Protein AF-A0A929XLU6-F1 (afdb_monomer)

Secondary structure (DSSP, 8-state):
----------HHHHHHHHHHHHHHHHHHHHHHHHHHHHHHHHHHHHHHHHHTS-GGG--GGGG--------TT---HHHHHHHHHHHHTT-GGGGGSHHHHHHTT--HHHHHHHHHHHHHHHT-

pLDDT: mean 85.06, std 14.96, range [36.38, 96.38]

Mean predicted aligned error: 9.93 Å

Solvent-accessible surface area (backbone atoms only — not comparable to full-atom values): 7298 Å² total; per-residue (Å²): 136,82,73,84,81,73,77,81,75,56,69,68,55,60,55,47,51,55,50,50,49,53,51,52,28,52,50,46,48,53,49,49,51,56,50,27,56,52,50,39,52,50,51,39,49,54,51,13,60,76,70,74,51,52,58,89,72,53,56,73,79,74,62,77,67,75,68,84,75,80,68,62,79,64,74,51,53,68,59,35,31,53,51,40,54,60,47,24,77,79,36,66,71,48,65,79,36,68,69,35,46,43,33,58,61,45,51,75,69,53,49,54,51,51,54,59,48,51,54,54,62,75,73,107
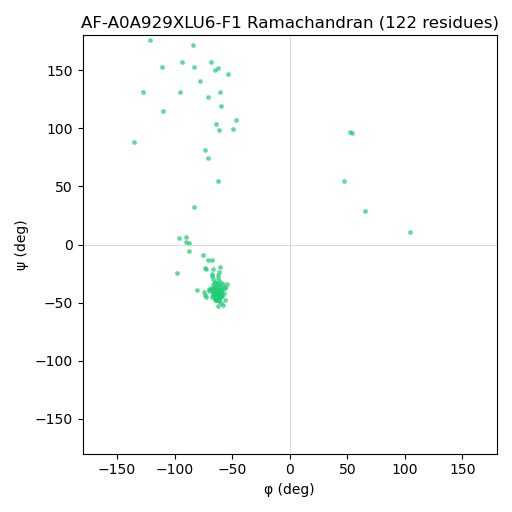
Structure (mmCIF, N/CA/C/O backbone):
data_AF-A0A929XLU6-F1
#
_entry.id   AF-A0A929XLU6-F1
#
loop_
_atom_site.group_PDB
_atom_site.id
_atom_site.type_symbol
_atom_site.label_atom_id
_atom_site.label_alt_id
_atom_site.label_comp_id
_atom_site.label_asym_id
_atom_site.label_entity_id
_atom_site.label_seq_id
_atom_site.pdbx_PDB_ins_code
_atom_site.Cartn_x
_atom_site.Cartn_y
_atom_site.Cartn_z
_atom_site.occupancy
_atom_site.B_iso_or_equiv
_atom_site.auth_seq_id
_atom_site.auth_comp_id
_atom_site.auth_asym_id
_atom_site.auth_atom_id
_atom_site.pdbx_PDB_model_num
ATOM 1 N N . MET A 1 1 ? 41.688 -24.313 -38.908 1.00 40.91 1 MET A N 1
ATOM 2 C CA . MET A 1 1 ? 40.723 -23.195 -38.933 1.00 40.91 1 MET A CA 1
ATOM 3 C C . MET A 1 1 ? 39.456 -23.721 -38.272 1.00 40.91 1 MET A C 1
ATOM 5 O O . MET A 1 1 ? 38.536 -24.136 -38.955 1.00 40.91 1 MET A O 1
ATOM 9 N N . ASP A 1 2 ? 39.529 -24.139 -37.014 1.00 43.59 2 ASP A N 1
ATOM 10 C CA . ASP A 1 2 ? 39.539 -23.318 -35.792 1.00 43.59 2 ASP A CA 1
ATOM 11 C C . ASP A 1 2 ? 38.351 -22.357 -35.697 1.00 43.59 2 ASP A C 1
ATOM 13 O O . ASP A 1 2 ? 38.332 -21.283 -36.291 1.00 43.59 2 ASP A O 1
ATOM 17 N N . THR A 1 3 ? 37.367 -22.892 -34.969 1.00 44.41 3 THR A N 1
ATOM 18 C CA . THR A 1 3 ? 36.320 -22.268 -34.163 1.00 44.41 3 THR A CA 1
ATOM 19 C C . THR A 1 3 ? 35.454 -21.203 -34.828 1.00 44.41 3 THR A C 1
ATOM 21 O O . THR A 1 3 ? 35.705 -20.002 -34.800 1.00 44.41 3 THR A O 1
ATOM 24 N N . CYS A 1 4 ? 34.298 -21.677 -35.296 1.00 36.38 4 CYS A N 1
ATOM 25 C CA . CYS A 1 4 ? 33.060 -20.916 -35.275 1.00 36.38 4 CYS A CA 1
ATOM 26 C C . CYS A 1 4 ? 32.912 -20.294 -33.879 1.00 36.38 4 CYS A C 1
ATOM 28 O O . CYS A 1 4 ? 32.644 -21.004 -32.909 1.00 36.38 4 CYS A O 1
ATOM 30 N N . VAL A 1 5 ? 33.101 -18.982 -33.761 1.00 48.31 5 VAL A N 1
ATOM 31 C CA . VAL A 1 5 ? 32.679 -18.242 -32.573 1.00 48.31 5 VAL A CA 1
ATOM 32 C C . VAL A 1 5 ? 31.160 -18.157 -32.668 1.00 48.31 5 VAL A C 1
ATOM 34 O O . VAL A 1 5 ? 30.600 -17.193 -33.186 1.00 48.31 5 VAL A O 1
ATOM 37 N N . VAL A 1 6 ? 30.482 -19.232 -32.265 1.00 46.97 6 VAL A N 1
ATOM 38 C CA . VAL A 1 6 ? 29.066 -19.149 -31.928 1.00 46.97 6 VAL A CA 1
ATOM 39 C C . VAL A 1 6 ? 29.036 -18.234 -30.718 1.00 46.97 6 VAL A C 1
ATOM 41 O O . VAL A 1 6 ? 29.494 -18.589 -29.638 1.00 46.97 6 VAL A O 1
ATOM 44 N N . ASN A 1 7 ? 28.623 -16.993 -30.947 1.00 49.31 7 ASN A N 1
ATOM 45 C CA . ASN A 1 7 ? 28.333 -16.066 -29.878 1.00 49.31 7 ASN A CA 1
ATOM 46 C C . ASN A 1 7 ? 27.185 -16.683 -29.069 1.00 49.31 7 ASN A C 1
ATOM 48 O O . ASN A 1 7 ? 26.030 -16.607 -29.491 1.00 49.31 7 ASN A O 1
ATOM 52 N N . ASP A 1 8 ? 27.532 -17.327 -27.953 1.00 47.78 8 ASP A N 1
ATOM 53 C CA . ASP A 1 8 ? 26.662 -17.781 -26.862 1.00 47.78 8 ASP A CA 1
ATOM 54 C C . ASP A 1 8 ? 25.968 -16.575 -26.198 1.00 47.78 8 ASP A C 1
ATOM 56 O O . ASP A 1 8 ? 26.019 -16.362 -24.985 1.00 47.78 8 ASP A O 1
ATOM 60 N N . ALA A 1 9 ? 25.275 -15.752 -26.983 1.00 53.31 9 ALA A N 1
ATOM 61 C CA . ALA A 1 9 ? 24.243 -14.877 -26.462 1.00 53.31 9 ALA A CA 1
ATOM 62 C C . ALA A 1 9 ? 23.068 -15.777 -26.077 1.00 53.31 9 ALA A C 1
ATOM 64 O O . ALA A 1 9 ? 22.101 -15.878 -26.818 1.00 53.31 9 ALA A O 1
ATOM 65 N N . ASN A 1 10 ? 23.222 -16.494 -24.962 1.00 54.97 10 ASN A N 1
ATOM 66 C CA . ASN A 1 10 ? 22.299 -17.466 -24.398 1.00 54.97 10 ASN A CA 1
ATOM 67 C C . ASN A 1 10 ? 20.872 -16.880 -24.313 1.00 54.97 10 ASN A C 1
ATOM 69 O O . ASN A 1 10 ? 20.571 -16.167 -23.355 1.00 54.97 10 ASN A O 1
ATOM 73 N N . PRO A 1 11 ? 19.962 -17.178 -25.260 1.00 49.34 11 PRO A N 1
ATOM 74 C CA . PRO A 1 11 ? 18.591 -16.678 -25.180 1.00 49.34 11 PRO A CA 1
ATOM 75 C C . PRO A 1 11 ? 17.841 -17.292 -23.984 1.00 49.34 11 PRO A C 1
ATOM 77 O O . PRO A 1 11 ? 16.903 -16.694 -23.468 1.00 49.34 11 PRO A O 1
ATOM 80 N N . SER A 1 12 ? 18.304 -18.439 -23.466 1.00 57.66 12 SER A N 1
ATOM 81 C CA . SER A 1 12 ? 17.716 -19.101 -22.299 1.00 57.66 12 SER A CA 1
ATOM 82 C C . SER A 1 12 ? 17.996 -18.383 -20.975 1.00 57.66 12 SER A C 1
ATOM 84 O O . SER A 1 12 ? 17.265 -18.632 -20.019 1.00 57.66 12 SER A O 1
ATOM 86 N N . SER A 1 13 ? 19.023 -17.529 -20.859 1.00 58.75 13 SER A N 1
ATOM 87 C CA . SER A 1 13 ? 19.317 -16.844 -19.589 1.00 58.75 13 SER A CA 1
ATOM 88 C C . SER A 1 13 ? 18.428 -15.625 -19.363 1.00 58.75 13 SER A C 1
ATOM 90 O O . SER A 1 13 ? 17.972 -15.422 -18.242 1.00 58.75 13 SER A O 1
ATOM 92 N N . ALA A 1 14 ? 18.131 -14.844 -20.404 1.00 60.94 14 ALA A N 1
ATOM 93 C CA . ALA A 1 14 ? 17.238 -13.691 -20.295 1.00 60.94 14 ALA A CA 1
ATOM 94 C C . ALA A 1 14 ? 15.805 -14.127 -19.947 1.00 60.94 14 ALA A C 1
ATOM 96 O O . ALA A 1 14 ? 15.217 -13.604 -19.001 1.00 60.94 14 ALA A O 1
ATOM 97 N N . ASP A 1 15 ? 15.284 -15.149 -20.63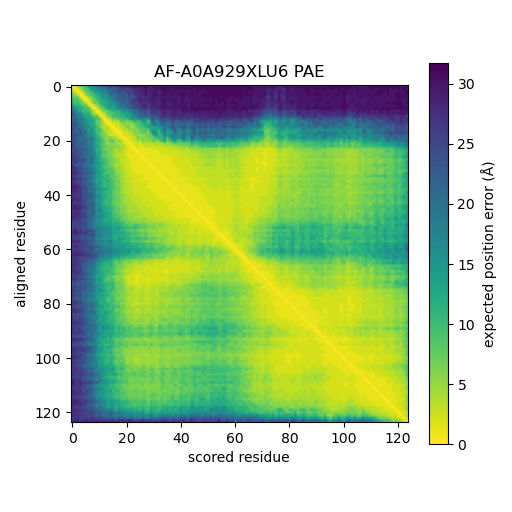1 1.00 62.66 15 ASP A N 1
ATOM 98 C CA . ASP A 1 15 ? 13.957 -15.700 -20.341 1.00 62.66 15 ASP A CA 1
ATOM 99 C C . ASP A 1 15 ? 13.896 -16.370 -18.961 1.00 62.66 15 ASP A C 1
ATOM 101 O O . ASP A 1 15 ? 12.899 -16.223 -18.253 1.00 62.66 15 ASP A O 1
ATOM 105 N N . ALA A 1 16 ? 14.969 -17.043 -18.527 1.00 64.75 16 ALA A N 1
ATOM 106 C CA . ALA A 1 16 ? 15.052 -17.613 -17.183 1.00 64.75 16 ALA A CA 1
ATOM 107 C C . ALA A 1 16 ? 15.090 -16.535 -16.090 1.00 64.75 16 ALA A C 1
ATOM 109 O O . ALA A 1 16 ? 14.415 -16.690 -15.075 1.00 64.75 16 ALA A O 1
ATOM 110 N N . VAL A 1 17 ? 15.816 -15.430 -16.295 1.00 61.28 17 VAL A N 1
ATOM 111 C CA . VAL A 1 17 ? 15.835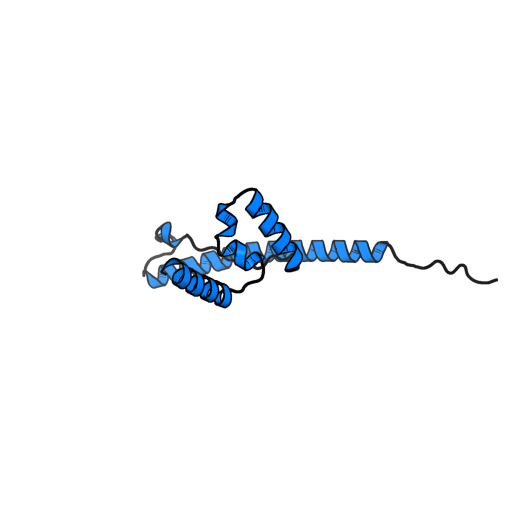 -14.289 -15.364 1.00 61.28 17 VAL A CA 1
ATOM 112 C C . VAL A 1 17 ? 14.457 -13.634 -15.298 1.00 61.28 17 VAL A C 1
ATOM 114 O O . VAL A 1 17 ? 13.940 -13.419 -14.206 1.00 61.28 17 VAL A O 1
ATOM 117 N N . ILE A 1 18 ? 13.807 -13.397 -16.440 1.00 64.38 18 ILE A N 1
ATOM 118 C CA . ILE A 1 18 ? 12.451 -12.828 -16.486 1.00 64.38 18 ILE A CA 1
ATOM 119 C C . ILE A 1 18 ? 11.439 -13.772 -15.814 1.00 64.38 18 ILE A C 1
ATOM 121 O O . ILE A 1 18 ? 10.574 -13.317 -15.062 1.00 64.38 18 ILE A O 1
ATOM 125 N N . ALA A 1 19 ? 11.537 -15.085 -16.038 1.00 66.88 19 ALA A N 1
ATOM 126 C CA . ALA A 1 19 ? 10.678 -16.082 -15.399 1.00 66.88 19 ALA A CA 1
ATOM 127 C C . ALA A 1 19 ? 10.925 -16.189 -13.884 1.00 66.88 19 ALA A C 1
ATOM 129 O O . ALA A 1 19 ? 9.976 -16.300 -13.102 1.00 66.88 19 ALA A O 1
ATOM 130 N N . GLN A 1 20 ? 12.184 -16.101 -13.451 1.00 69.56 20 GLN A N 1
ATOM 131 C CA . GLN A 1 20 ? 12.550 -16.077 -12.038 1.00 69.56 20 GLN A CA 1
ATOM 132 C C . GLN A 1 20 ? 12.027 -14.809 -11.355 1.00 69.56 20 GLN A C 1
ATOM 134 O O . GLN A 1 20 ? 11.429 -14.904 -10.284 1.00 69.56 20 GLN A O 1
ATOM 139 N N . SER A 1 21 ? 12.159 -13.642 -11.992 1.00 78.81 21 SER A N 1
ATOM 140 C CA . SER A 1 21 ? 11.572 -12.391 -11.504 1.00 78.81 21 SER A CA 1
ATOM 141 C C . SER A 1 21 ? 10.053 -12.496 -11.378 1.00 78.81 21 SER A C 1
ATOM 143 O O . SER A 1 21 ? 9.515 -12.140 -10.335 1.00 78.81 21 SER A O 1
ATOM 145 N N . LYS A 1 22 ? 9.352 -13.064 -12.370 1.00 85.00 22 LYS A N 1
ATOM 146 C CA . LYS A 1 22 ? 7.898 -13.304 -12.286 1.00 85.00 22 LYS A CA 1
ATOM 147 C C . LYS A 1 22 ? 7.518 -14.222 -11.122 1.00 85.00 22 LYS A C 1
ATOM 149 O O . LYS A 1 22 ? 6.533 -13.965 -10.439 1.00 85.00 22 LYS A O 1
ATOM 154 N N . THR A 1 23 ? 8.314 -15.260 -10.872 1.00 91.00 23 THR A N 1
ATOM 155 C CA . THR A 1 23 ? 8.088 -16.192 -9.756 1.00 91.00 23 THR A CA 1
ATOM 156 C C . THR A 1 23 ? 8.275 -15.498 -8.404 1.00 91.00 23 THR A C 1
ATOM 158 O O . THR A 1 23 ? 7.469 -15.686 -7.497 1.00 91.00 23 THR A O 1
ATOM 161 N N . LEU A 1 24 ? 9.304 -14.654 -8.273 1.00 91.69 24 LEU A N 1
ATOM 162 C CA . LEU A 1 24 ? 9.549 -13.861 -7.065 1.00 91.69 24 LEU A CA 1
ATOM 163 C C . LEU A 1 24 ? 8.455 -12.815 -6.822 1.00 91.69 24 LEU A C 1
ATOM 165 O O . LEU A 1 24 ? 8.032 -12.647 -5.682 1.00 91.69 24 LEU A O 1
ATOM 169 N N . ILE A 1 25 ? 7.975 -12.153 -7.878 1.00 92.88 25 ILE A N 1
ATOM 170 C CA . ILE A 1 25 ? 6.852 -11.208 -7.803 1.00 92.88 25 ILE A CA 1
ATOM 171 C C . ILE A 1 25 ? 5.603 -11.924 -7.285 1.00 92.88 25 ILE A C 1
ATOM 173 O O . ILE A 1 25 ? 5.020 -11.473 -6.305 1.00 92.88 25 ILE A O 1
ATOM 177 N N . ALA A 1 26 ? 5.247 -13.075 -7.865 1.00 93.31 26 ALA A N 1
ATOM 178 C CA . ALA A 1 26 ? 4.085 -13.851 -7.433 1.00 93.31 26 ALA A CA 1
ATOM 179 C C . ALA A 1 26 ? 4.199 -14.316 -5.970 1.00 93.31 26 ALA A C 1
ATOM 181 O O . ALA A 1 26 ? 3.235 -14.242 -5.207 1.00 93.31 26 ALA A O 1
ATOM 182 N N . LEU A 1 27 ? 5.391 -14.750 -5.545 1.00 94.94 27 LEU A N 1
ATOM 183 C CA . LEU A 1 27 ? 5.639 -15.105 -4.148 1.00 94.94 27 LEU A CA 1
ATOM 184 C C . LEU A 1 27 ? 5.471 -13.893 -3.221 1.00 94.94 27 LEU A C 1
ATOM 186 O O . LEU A 1 27 ? 4.857 -14.006 -2.163 1.00 94.94 27 LEU A O 1
ATOM 190 N N . ALA A 1 28 ? 5.998 -12.733 -3.606 1.00 95.00 28 ALA A N 1
ATOM 191 C CA . ALA A 1 28 ? 5.863 -11.507 -2.831 1.00 95.00 28 ALA A CA 1
ATOM 192 C C . ALA A 1 28 ? 4.405 -11.019 -2.763 1.00 95.00 28 ALA A C 1
ATOM 194 O O . ALA A 1 28 ? 3.971 -10.573 -1.705 1.00 95.00 28 ALA A O 1
ATOM 195 N N . GLU A 1 29 ? 3.622 -11.158 -3.835 1.00 94.81 29 GLU A N 1
ATOM 196 C CA . GLU A 1 29 ? 2.176 -10.896 -3.827 1.00 94.81 29 GLU A CA 1
ATOM 197 C C . GLU A 1 29 ? 1.441 -11.824 -2.853 1.00 94.81 29 GLU A C 1
ATOM 199 O O . GLU A 1 29 ? 0.646 -11.355 -2.038 1.00 94.81 29 GLU A O 1
ATOM 204 N N . GLN A 1 30 ? 1.756 -13.122 -2.872 1.00 96.06 30 GLN A N 1
ATOM 205 C CA . GLN A 1 30 ? 1.185 -14.092 -1.937 1.00 96.06 30 GLN A CA 1
ATOM 206 C C . GLN A 1 30 ? 1.545 -13.762 -0.481 1.00 96.06 30 GLN A C 1
ATOM 208 O O . GLN A 1 30 ? 0.685 -13.821 0.401 1.00 96.06 30 GLN A O 1
ATOM 213 N N . LEU A 1 31 ? 2.803 -13.395 -0.220 1.00 96.25 31 LEU A N 1
ATOM 214 C CA . LEU A 1 31 ? 3.250 -12.975 1.108 1.00 96.25 31 LEU A CA 1
ATOM 215 C C . LEU A 1 31 ? 2.554 -11.687 1.552 1.00 96.25 31 LEU A C 1
ATOM 217 O O . LEU A 1 31 ? 2.123 -11.606 2.697 1.00 96.25 31 LEU A O 1
ATOM 221 N N . ASN A 1 32 ? 2.402 -10.703 0.665 1.00 96.19 32 ASN A N 1
ATOM 222 C CA . ASN A 1 32 ? 1.682 -9.468 0.968 1.00 96.19 32 ASN A CA 1
ATOM 223 C C . ASN A 1 32 ? 0.211 -9.736 1.297 1.00 96.19 32 ASN A C 1
ATOM 225 O O . ASN A 1 32 ? -0.301 -9.140 2.239 1.00 96.19 32 ASN A O 1
ATOM 229 N N . ALA A 1 33 ? -0.455 -10.649 0.585 1.00 94.06 33 ALA A N 1
ATOM 230 C CA . ALA A 1 33 ? -1.831 -11.034 0.892 1.00 94.06 33 ALA A CA 1
ATOM 231 C C . ALA A 1 33 ? -1.939 -11.664 2.292 1.00 94.06 33 ALA A C 1
ATOM 233 O O . ALA A 1 33 ? -2.686 -11.169 3.135 1.00 94.06 33 ALA A O 1
ATOM 234 N N . GLY A 1 34 ? -1.120 -12.682 2.584 1.00 96.00 34 GLY A N 1
ATOM 235 C CA . GLY A 1 34 ? -1.132 -13.340 3.896 1.00 96.00 34 GLY A CA 1
ATOM 236 C C . GLY A 1 34 ? -0.735 -12.407 5.047 1.00 96.00 34 GLY A C 1
ATOM 237 O O . GLY A 1 34 ? -1.360 -12.411 6.108 1.00 96.00 34 GLY A O 1
ATOM 238 N N . ASN A 1 35 ? 0.268 -11.553 4.832 1.00 96.38 35 ASN A N 1
ATOM 239 C CA . ASN A 1 35 ? 0.660 -10.533 5.804 1.00 96.38 35 ASN A CA 1
ATOM 240 C C . ASN A 1 35 ? -0.430 -9.471 5.975 1.00 96.38 35 ASN A C 1
ATOM 242 O O . ASN A 1 35 ? -0.608 -8.958 7.076 1.00 96.38 35 ASN A O 1
ATOM 246 N N . GLY A 1 36 ? -1.160 -9.141 4.909 1.00 95.88 36 GLY A N 1
ATOM 247 C CA . GLY A 1 36 ? -2.281 -8.213 4.946 1.00 95.88 36 GLY A CA 1
ATOM 248 C C . GLY A 1 36 ? -3.396 -8.697 5.863 1.00 95.88 36 GLY A C 1
ATOM 249 O O . GLY A 1 36 ? -3.817 -7.947 6.741 1.00 95.88 36 GLY A O 1
ATOM 250 N N . ASP A 1 37 ? -3.794 -9.963 5.739 1.00 94.25 37 ASP A N 1
ATOM 251 C CA . ASP A 1 37 ? -4.809 -10.584 6.601 1.00 94.25 37 ASP A CA 1
ATOM 252 C C . ASP A 1 37 ? -4.370 -10.623 8.074 1.00 94.25 37 ASP A C 1
ATOM 254 O O . ASP A 1 37 ? -5.151 -10.339 8.993 1.00 94.25 37 ASP A O 1
ATOM 258 N N . ALA A 1 38 ? -3.091 -10.929 8.312 1.00 95.88 38 ALA A N 1
ATOM 259 C CA . ALA A 1 38 ? -2.518 -10.933 9.653 1.00 95.88 38 ALA A CA 1
ATOM 260 C C . ALA A 1 38 ? -2.501 -9.522 10.265 1.00 95.88 38 ALA A C 1
ATOM 262 O O . ALA A 1 38 ? -2.957 -9.332 11.394 1.00 95.88 38 ALA A O 1
ATOM 263 N N . LEU A 1 39 ? -2.032 -8.517 9.519 1.00 95.81 39 LEU A N 1
ATOM 264 C CA . LEU A 1 39 ? -2.019 -7.119 9.959 1.00 95.81 39 LEU A CA 1
ATOM 265 C C . LEU A 1 39 ? -3.429 -6.581 10.199 1.00 95.81 39 LEU A C 1
ATOM 267 O O . LEU A 1 39 ? -3.651 -5.876 11.180 1.00 95.81 39 LEU A O 1
ATOM 271 N N . TYR A 1 40 ? -4.386 -6.942 9.346 1.00 93.12 40 TYR A N 1
ATOM 272 C CA . TYR A 1 40 ? -5.789 -6.585 9.517 1.00 93.12 40 TYR A CA 1
ATOM 273 C C . TYR A 1 40 ? -6.365 -7.154 10.820 1.00 93.12 40 TYR A C 1
ATOM 275 O O . TYR A 1 40 ? -7.029 -6.449 11.583 1.00 93.12 40 TYR A O 1
ATOM 283 N N . THR A 1 41 ? -6.053 -8.415 11.124 1.00 92.56 41 THR A N 1
ATOM 284 C CA . THR A 1 41 ? -6.450 -9.061 12.381 1.00 92.56 41 THR A CA 1
ATOM 285 C C . THR A 1 41 ? -5.826 -8.366 13.593 1.00 92.56 41 THR A C 1
ATOM 287 O O . THR A 1 41 ? -6.524 -8.054 14.558 1.00 92.56 41 THR A O 1
ATOM 290 N N . ILE A 1 42 ? -4.526 -8.060 13.533 1.00 94.00 42 ILE A N 1
ATOM 291 C CA . ILE A 1 42 ? -3.811 -7.336 14.595 1.00 94.00 42 ILE A CA 1
ATOM 292 C C . ILE A 1 42 ? -4.420 -5.944 14.810 1.00 94.00 42 ILE A C 1
ATOM 294 O O . ILE A 1 42 ? -4.624 -5.535 15.951 1.00 94.00 42 ILE A O 1
ATOM 298 N N . ALA A 1 43 ? -4.758 -5.229 13.735 1.00 93.19 43 ALA A N 1
ATOM 299 C CA . ALA A 1 43 ? -5.385 -3.914 13.818 1.00 93.19 43 ALA A CA 1
ATOM 300 C C . ALA A 1 43 ? -6.768 -3.969 14.485 1.00 93.19 43 ALA A C 1
ATOM 302 O O . ALA A 1 43 ? -7.093 -3.100 15.294 1.00 93.19 43 ALA A O 1
ATOM 303 N N . GLN A 1 44 ? -7.572 -4.997 14.197 1.00 92.94 44 GLN A N 1
ATOM 304 C CA . GLN A 1 44 ? -8.838 -5.220 14.898 1.00 92.94 44 GLN A CA 1
ATOM 305 C C . GLN A 1 44 ? -8.610 -5.521 16.383 1.00 92.94 44 GLN A C 1
ATOM 307 O O . GLN A 1 44 ? -9.254 -4.915 17.233 1.00 92.94 44 GLN A O 1
ATOM 312 N N . MET A 1 45 ? -7.659 -6.393 16.724 1.00 93.19 45 MET A N 1
ATOM 313 C CA . MET A 1 45 ? -7.330 -6.674 18.127 1.00 93.19 45 MET A CA 1
ATOM 314 C C . MET A 1 45 ? -6.894 -5.410 18.878 1.00 93.19 45 MET A C 1
ATOM 316 O O . MET A 1 45 ? -7.366 -5.167 19.986 1.00 93.19 45 MET A O 1
ATOM 320 N N . ALA A 1 46 ? -6.049 -4.578 18.266 1.00 93.25 46 ALA A N 1
ATOM 321 C CA . ALA A 1 46 ? -5.611 -3.314 18.851 1.00 93.25 46 ALA A CA 1
ATOM 322 C C . ALA A 1 46 ? -6.788 -2.356 19.104 1.00 93.25 46 ALA A C 1
ATOM 324 O O . ALA A 1 46 ? -6.900 -1.796 20.191 1.00 93.25 46 ALA A O 1
ATOM 325 N N . GLN A 1 47 ? -7.702 -2.216 18.141 1.00 92.25 47 GLN A N 1
ATOM 326 C CA . GLN A 1 47 ? -8.901 -1.389 18.311 1.00 92.25 47 GLN A CA 1
ATOM 327 C C . GLN A 1 47 ? -9.857 -1.938 19.374 1.00 92.25 47 GLN A C 1
ATOM 329 O O . GLN A 1 47 ? -10.447 -1.172 20.130 1.00 92.25 47 GLN A O 1
ATOM 334 N N . ALA A 1 48 ? -10.005 -3.259 19.454 1.00 92.94 48 ALA A N 1
ATOM 335 C CA . ALA A 1 48 ? -10.846 -3.900 20.456 1.00 92.94 48 ALA A CA 1
ATOM 336 C C . ALA A 1 48 ? -10.322 -3.638 21.878 1.00 92.94 48 ALA A C 1
ATOM 338 O O . ALA A 1 48 ? -11.109 -3.324 22.768 1.00 92.94 48 ALA A O 1
ATOM 339 N N . ILE A 1 49 ? -8.996 -3.685 22.067 1.00 94.25 49 ILE A N 1
ATOM 340 C CA . ILE A 1 49 ? -8.337 -3.331 23.333 1.00 94.25 49 ILE A CA 1
ATOM 341 C C . ILE A 1 49 ? -8.601 -1.866 23.693 1.00 94.25 49 ILE A C 1
ATOM 343 O O . ILE A 1 49 ? -9.012 -1.595 24.819 1.00 94.25 49 ILE A O 1
ATOM 347 N N . GLU A 1 50 ? -8.411 -0.942 22.747 1.00 92.62 50 GLU A N 1
ATOM 348 C CA . GLU A 1 50 ? -8.640 0.495 22.964 1.00 92.62 50 GLU A CA 1
ATOM 349 C C . GLU A 1 50 ? -10.088 0.792 23.388 1.00 92.62 50 GLU A C 1
ATOM 351 O O . GLU A 1 50 ? -10.341 1.619 24.260 1.00 92.62 50 GLU A O 1
ATOM 356 N N . LEU A 1 51 ? -11.050 0.075 22.804 1.00 91.88 51 LEU A N 1
ATOM 357 C CA . LEU A 1 51 ? -12.476 0.229 23.093 1.00 91.88 51 LEU A CA 1
ATOM 358 C C . LEU A 1 51 ? -12.966 -0.626 24.275 1.00 91.88 51 LEU A C 1
ATOM 360 O O . LEU A 1 51 ? -14.126 -0.510 24.667 1.00 91.88 51 LEU A O 1
ATOM 364 N N . GLY A 1 52 ? -12.116 -1.487 24.842 1.00 93.00 52 GLY A N 1
ATOM 365 C CA . GLY A 1 52 ? -12.481 -2.393 25.934 1.00 93.00 52 GLY A CA 1
ATOM 366 C C . GLY A 1 52 ? -13.522 -3.453 25.553 1.00 93.00 52 GLY A C 1
ATOM 367 O O . GLY A 1 52 ? -14.295 -3.890 26.406 1.00 93.00 52 GLY A O 1
ATOM 368 N N . ILE A 1 53 ? -13.568 -3.856 24.283 1.00 94.19 53 ILE A N 1
ATOM 369 C CA . ILE A 1 53 ? -14.522 -4.838 23.746 1.00 94.19 53 ILE A CA 1
ATOM 370 C C . ILE A 1 53 ? -13.799 -6.036 23.125 1.00 94.19 53 ILE A C 1
ATOM 372 O O . ILE A 1 53 ? -12.574 -6.078 23.039 1.00 94.19 53 ILE A O 1
ATOM 376 N N . THR A 1 54 ? -14.556 -7.040 22.682 1.00 91.62 54 THR A N 1
ATOM 377 C CA . THR A 1 54 ? -14.006 -8.142 21.886 1.00 91.62 54 THR A CA 1
ATOM 378 C C . THR A 1 54 ? -13.917 -7.752 20.404 1.00 91.62 54 THR A C 1
ATOM 380 O O . THR A 1 54 ? -14.727 -6.946 19.939 1.00 91.62 54 THR A O 1
ATOM 383 N N . PRO A 1 55 ? -12.986 -8.338 19.623 1.00 86.69 55 PRO A N 1
ATOM 384 C CA . PRO A 1 55 ? -12.892 -8.081 18.182 1.00 86.69 55 PRO A CA 1
ATOM 385 C C . PRO A 1 55 ? -14.204 -8.330 17.419 1.00 86.69 55 PRO A C 1
ATOM 387 O O . PRO A 1 55 ? -14.535 -7.591 16.494 1.00 86.69 55 PRO A O 1
ATOM 390 N N . ASP A 1 56 ? -14.999 -9.313 17.848 1.00 88.56 56 ASP A N 1
ATOM 391 C CA . ASP A 1 56 ? -16.295 -9.628 17.231 1.00 88.56 56 ASP A CA 1
ATOM 392 C C . ASP A 1 56 ? -17.341 -8.522 17.429 1.00 88.56 56 ASP A C 1
ATOM 394 O O . ASP A 1 56 ? -18.234 -8.353 16.598 1.00 88.56 56 ASP A O 1
ATOM 398 N N . ALA A 1 57 ? -17.216 -7.744 18.507 1.00 91.38 57 ALA A N 1
ATOM 399 C CA . ALA A 1 57 ? -18.107 -6.637 18.835 1.00 91.38 57 ALA A CA 1
ATOM 400 C C . ALA A 1 57 ? -17.686 -5.305 18.187 1.00 91.38 57 ALA A C 1
ATOM 402 O O . ALA A 1 57 ? -18.348 -4.289 18.408 1.00 91.38 57 ALA A O 1
ATOM 403 N N . LEU A 1 58 ? -16.600 -5.283 17.399 1.00 89.38 58 LEU A N 1
ATOM 404 C CA . LEU A 1 58 ? -16.142 -4.064 16.735 1.00 89.38 58 LEU A CA 1
ATOM 405 C C . LEU A 1 58 ? -17.209 -3.519 15.774 1.00 89.38 58 LEU A C 1
ATOM 407 O O . LEU A 1 58 ? -17.695 -4.271 14.916 1.00 89.38 58 LEU A O 1
ATOM 411 N N . PRO A 1 59 ? -17.514 -2.208 15.848 1.00 87.62 59 PRO A N 1
ATOM 412 C CA . PRO A 1 59 ? -18.319 -1.532 14.842 1.00 87.62 59 PRO A CA 1
ATOM 413 C C . PRO A 1 59 ? -17.747 -1.751 13.440 1.00 87.62 59 PRO A C 1
ATOM 415 O O . PRO A 1 59 ? -16.531 -1.810 13.254 1.00 87.62 59 PRO A O 1
ATOM 418 N N . ASN A 1 60 ? -18.614 -1.831 12.431 1.00 82.75 60 ASN A N 1
ATOM 419 C CA . ASN A 1 60 ? -18.167 -2.029 11.049 1.00 82.75 60 ASN A CA 1
ATOM 420 C C . ASN A 1 60 ? -17.283 -0.876 10.547 1.00 82.75 60 ASN A C 1
ATOM 422 O O . ASN A 1 60 ? -16.352 -1.119 9.787 1.00 82.75 60 ASN A O 1
ATOM 426 N N . ASP A 1 61 ? -17.503 0.347 11.030 1.00 79.44 61 ASP A N 1
ATOM 427 C CA . ASP A 1 61 ? -16.679 1.508 10.669 1.00 79.44 61 ASP A CA 1
ATOM 428 C C . ASP A 1 61 ? -15.231 1.368 11.170 1.00 79.44 61 ASP A C 1
ATOM 430 O O . ASP A 1 61 ? -14.287 1.771 10.492 1.00 79.44 61 ASP A O 1
ATOM 434 N N . SER A 1 62 ? -15.036 0.708 12.316 1.00 74.44 62 SER A N 1
ATOM 435 C CA . SER A 1 62 ? -13.718 0.379 12.877 1.00 74.44 62 SER A CA 1
ATOM 436 C C . SER A 1 62 ? -12.990 -0.716 12.083 1.00 74.44 62 SER A C 1
ATOM 438 O O . SER A 1 62 ? -11.788 -0.916 12.240 1.00 74.44 62 SER A O 1
ATOM 440 N N . LYS A 1 63 ? -13.687 -1.423 11.186 1.00 78.31 63 LYS A N 1
ATOM 441 C CA . LYS A 1 63 ? -13.118 -2.479 10.334 1.00 78.31 63 LYS A CA 1
ATOM 442 C C . LYS A 1 63 ? -12.588 -1.955 8.994 1.00 78.31 63 LYS A C 1
ATOM 444 O O . LYS A 1 63 ? -12.144 -2.742 8.169 1.00 78.31 63 LYS A O 1
ATOM 449 N N . ASN A 1 64 ? -12.566 -0.639 8.772 1.00 84.25 64 ASN A N 1
ATOM 450 C CA . ASN A 1 64 ? -12.088 -0.036 7.521 1.00 84.25 64 ASN A CA 1
ATOM 451 C C . ASN A 1 64 ? -10.551 0.130 7.449 1.00 84.25 64 ASN A C 1
ATOM 453 O O . ASN A 1 64 ? -10.038 1.090 6.874 1.00 84.25 64 ASN A O 1
ATOM 457 N N . VAL A 1 65 ? -9.799 -0.775 8.077 1.00 86.69 65 VAL A N 1
ATOM 458 C CA . VAL A 1 65 ? -8.331 -0.761 8.043 1.00 86.69 65 VAL A CA 1
ATOM 459 C C . VAL A 1 65 ? -7.859 -1.695 6.940 1.00 86.69 65 VAL A C 1
ATOM 461 O O . VAL A 1 65 ? -8.288 -2.840 6.871 1.00 86.69 65 VAL A O 1
ATOM 464 N N . ILE A 1 66 ? -6.950 -1.221 6.090 1.00 88.62 66 ILE A N 1
ATOM 465 C CA . ILE A 1 66 ? -6.389 -2.005 4.988 1.00 88.62 66 ILE A CA 1
ATOM 466 C C . ILE A 1 66 ? -4.867 -1.939 5.078 1.00 88.62 66 ILE A C 1
ATOM 468 O O . ILE A 1 66 ? -4.288 -0.860 5.222 1.00 88.62 66 ILE A O 1
ATOM 472 N N . ALA A 1 67 ? -4.212 -3.095 4.993 1.00 92.25 67 ALA A N 1
ATOM 473 C CA . ALA A 1 67 ? -2.763 -3.153 4.885 1.00 92.25 67 ALA A CA 1
ATOM 474 C C . ALA A 1 67 ? -2.324 -2.654 3.500 1.00 92.25 67 ALA A C 1
ATOM 476 O O . ALA A 1 67 ? -2.792 -3.146 2.475 1.00 92.25 67 ALA A O 1
ATOM 477 N N . HIS A 1 68 ? -1.411 -1.685 3.473 1.00 90.44 68 HIS A N 1
ATOM 478 C CA . HIS A 1 68 ? -0.887 -1.119 2.235 1.00 90.44 68 HIS A CA 1
ATOM 479 C C . HIS A 1 68 ? 0.575 -1.529 2.039 1.00 90.44 68 HIS A C 1
ATOM 481 O O . HIS A 1 68 ? 1.450 -1.143 2.816 1.00 90.44 68 HIS A O 1
ATOM 487 N N . PHE A 1 69 ? 0.835 -2.307 0.987 1.00 91.56 69 PHE A N 1
ATOM 488 C CA . PHE A 1 69 ? 2.171 -2.762 0.605 1.00 91.56 69 PHE A CA 1
ATOM 489 C C . PHE A 1 69 ? 2.612 -2.102 -0.699 1.00 91.56 69 PHE A C 1
ATOM 491 O O . PHE A 1 69 ? 1.794 -1.771 -1.556 1.00 91.56 69 PHE A O 1
ATOM 498 N N . LYS A 1 70 ? 3.927 -1.953 -0.879 1.00 88.44 70 LYS A N 1
ATOM 499 C CA . LYS A 1 70 ? 4.479 -1.538 -2.173 1.00 88.44 70 LYS A CA 1
ATOM 500 C C . LYS A 1 70 ? 4.211 -2.606 -3.235 1.00 88.44 70 LYS A C 1
ATOM 502 O O . LYS A 1 70 ? 4.190 -3.796 -2.924 1.00 88.44 70 LYS A O 1
ATOM 507 N N . ASN A 1 71 ? 4.074 -2.169 -4.486 1.00 88.69 71 ASN A N 1
ATOM 508 C CA . ASN A 1 71 ? 3.928 -3.065 -5.629 1.00 88.69 71 ASN A CA 1
ATOM 509 C C . ASN A 1 71 ? 5.165 -3.987 -5.750 1.00 88.69 71 ASN A C 1
ATOM 511 O O . ASN A 1 71 ? 6.266 -3.471 -5.961 1.00 88.69 71 ASN A O 1
ATOM 515 N N . PRO A 1 72 ? 5.006 -5.323 -5.659 1.00 90.94 72 PRO A N 1
ATOM 516 C CA . PRO A 1 72 ? 6.119 -6.270 -5.744 1.00 90.94 72 PRO A CA 1
ATOM 517 C C . PRO A 1 72 ? 6.881 -6.259 -7.068 1.00 90.94 72 PRO A C 1
ATOM 519 O O . PRO A 1 72 ? 8.054 -6.621 -7.091 1.00 90.94 72 PRO A O 1
ATOM 522 N N . ALA A 1 73 ? 6.249 -5.813 -8.158 1.00 88.69 73 ALA A N 1
ATOM 523 C CA . ALA A 1 73 ? 6.913 -5.641 -9.448 1.00 88.69 73 ALA A CA 1
ATOM 524 C C . ALA A 1 73 ? 7.962 -4.516 -9.438 1.00 88.69 73 ALA A C 1
ATOM 526 O O . ALA A 1 73 ? 8.769 -4.444 -10.359 1.00 88.69 73 ALA A O 1
ATOM 527 N N . MET A 1 74 ? 7.960 -3.660 -8.405 1.00 89.94 74 MET A N 1
ATOM 528 C CA . MET A 1 74 ? 8.901 -2.551 -8.217 1.00 89.94 74 MET A CA 1
ATOM 529 C C . MET A 1 74 ? 9.090 -1.709 -9.495 1.00 89.94 74 MET A C 1
ATOM 531 O O . MET A 1 74 ? 10.222 -1.545 -9.955 1.00 89.94 74 MET A O 1
ATOM 535 N N . PRO A 1 75 ? 7.995 -1.184 -10.085 1.00 88.50 75 PRO A N 1
ATOM 536 C CA . PRO A 1 75 ? 8.084 -0.375 -11.292 1.00 88.50 75 PRO A CA 1
ATOM 537 C C . PRO A 1 75 ? 8.898 0.895 -11.039 1.00 88.50 75 PRO A C 1
ATOM 539 O O . PRO A 1 75 ? 8.937 1.441 -9.931 1.00 88.50 75 PRO A O 1
ATOM 542 N N . THR A 1 76 ? 9.531 1.389 -12.092 1.00 90.94 76 THR A N 1
ATOM 543 C CA . THR A 1 76 ? 10.222 2.674 -12.077 1.00 90.94 76 THR A CA 1
ATOM 544 C C . THR A 1 76 ? 9.227 3.828 -11.954 1.00 90.94 76 THR A C 1
ATOM 546 O O . THR A 1 76 ? 8.070 3.727 -12.363 1.00 90.94 76 THR A O 1
ATOM 549 N N . VAL A 1 77 ? 9.702 4.975 -11.460 1.00 91.06 77 VAL A N 1
ATOM 550 C CA . VAL A 1 77 ? 8.890 6.203 -11.362 1.00 91.06 77 VAL A CA 1
ATOM 551 C C . VAL A 1 77 ? 8.343 6.631 -12.730 1.00 91.06 77 VAL A C 1
ATOM 553 O O . VAL A 1 77 ? 7.233 7.147 -12.826 1.00 91.06 77 VAL A O 1
ATOM 556 N N . ALA A 1 78 ? 9.098 6.397 -13.807 1.00 93.31 78 ALA A N 1
ATOM 557 C CA . ALA A 1 78 ? 8.648 6.705 -15.161 1.00 93.31 78 ALA A CA 1
ATOM 558 C C . ALA A 1 78 ? 7.437 5.847 -15.568 1.00 93.31 78 ALA A C 1
ATOM 560 O O . ALA A 1 78 ? 6.462 6.378 -16.098 1.00 93.31 78 ALA A O 1
ATOM 561 N N . GLU A 1 79 ? 7.470 4.544 -15.273 1.00 93.31 79 GLU A N 1
ATOM 562 C CA . GLU A 1 79 ? 6.365 3.621 -15.557 1.00 93.31 79 GLU A CA 1
ATOM 563 C C . 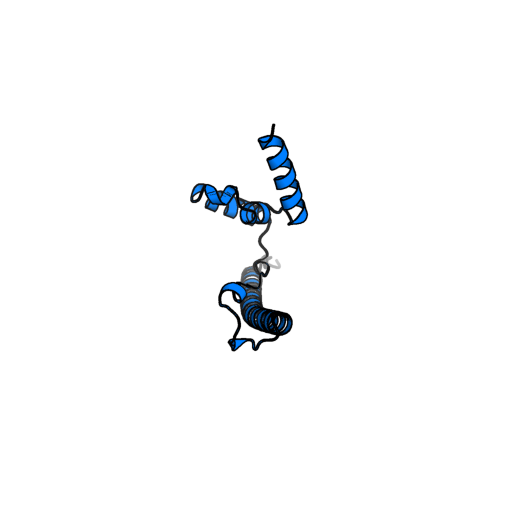GLU A 1 79 ? 5.120 3.955 -14.728 1.00 93.31 79 GLU A C 1
ATOM 565 O O . GLU A 1 79 ? 4.008 3.972 -15.260 1.00 93.31 79 GLU A O 1
ATOM 570 N N . THR A 1 80 ? 5.286 4.270 -13.439 1.00 93.44 80 THR A N 1
ATOM 571 C CA . THR A 1 80 ? 4.157 4.663 -12.584 1.00 93.44 80 THR A CA 1
ATOM 572 C C . THR A 1 80 ? 3.574 6.013 -12.990 1.00 93.44 80 THR A C 1
ATOM 574 O O . THR A 1 80 ? 2.354 6.165 -12.994 1.00 93.44 80 THR A O 1
ATOM 577 N N . THR A 1 81 ? 4.407 6.969 -13.404 1.00 94.44 81 THR A N 1
ATOM 578 C CA . THR A 1 81 ? 3.960 8.278 -13.906 1.00 94.44 81 THR A CA 1
ATOM 579 C C . THR A 1 81 ? 3.158 8.137 -15.197 1.00 94.44 81 THR A C 1
ATOM 581 O O . THR A 1 81 ? 2.067 8.696 -15.307 1.00 94.44 81 THR A O 1
ATOM 584 N N . ASP A 1 82 ? 3.655 7.364 -16.167 1.00 94.75 82 ASP A N 1
ATOM 585 C CA . ASP A 1 82 ? 2.938 7.102 -17.422 1.00 94.75 82 ASP A CA 1
ATOM 586 C C . ASP A 1 82 ? 1.577 6.436 -17.159 1.00 94.75 82 ASP A C 1
ATOM 588 O O . ASP A 1 82 ? 0.550 6.870 -17.690 1.00 94.75 82 ASP A O 1
ATOM 592 N N . ALA A 1 83 ? 1.538 5.443 -16.264 1.00 93.31 83 ALA A N 1
ATOM 593 C CA . ALA A 1 83 ? 0.290 4.822 -15.835 1.00 93.31 83 ALA A CA 1
ATOM 594 C C . ALA A 1 83 ? -0.665 5.836 -15.181 1.00 93.31 83 ALA A C 1
ATOM 596 O O . ALA A 1 83 ? -1.847 5.871 -15.524 1.00 93.31 83 ALA A O 1
ATOM 597 N N . ALA A 1 84 ? -0.165 6.697 -14.290 1.00 94.12 84 ALA A N 1
ATOM 598 C CA . ALA A 1 84 ? -0.971 7.712 -13.618 1.00 94.12 84 ALA A CA 1
ATOM 599 C C . ALA A 1 84 ? -1.599 8.696 -14.615 1.00 94.12 84 ALA A C 1
ATOM 601 O O . ALA A 1 84 ? -2.796 8.967 -14.545 1.00 94.12 84 ALA A O 1
ATOM 602 N N . VAL A 1 85 ? -0.823 9.176 -15.592 1.00 94.88 85 VAL A N 1
ATOM 603 C CA . VAL A 1 85 ? -1.309 10.069 -16.656 1.00 94.88 85 VAL A CA 1
ATOM 604 C C . VAL A 1 85 ? -2.386 9.387 -17.504 1.00 94.88 85 VAL A C 1
ATOM 606 O O . VAL A 1 85 ? -3.417 9.995 -17.801 1.00 94.88 85 VAL A O 1
ATOM 609 N N . LYS A 1 86 ? -2.195 8.109 -17.854 1.00 94.94 86 LYS A N 1
ATOM 610 C CA . LYS A 1 86 ? -3.182 7.315 -18.608 1.00 94.94 86 LYS A CA 1
ATOM 611 C C . LYS A 1 86 ? -4.483 7.077 -17.843 1.00 94.94 86 LYS A C 1
ATOM 613 O O . LYS A 1 86 ? -5.541 6.991 -18.463 1.00 94.94 86 LYS A O 1
ATOM 618 N N . VAL A 1 87 ? -4.424 6.950 -16.519 1.00 92.94 87 VAL A N 1
ATOM 619 C CA . VAL A 1 87 ? -5.627 6.856 -15.681 1.00 92.94 87 VAL A CA 1
ATOM 620 C C . VAL A 1 87 ? -6.310 8.221 -15.593 1.00 92.94 87 VAL A C 1
ATOM 622 O O . VAL A 1 87 ? -7.520 8.302 -15.799 1.00 92.94 87 VAL A O 1
ATOM 625 N N . SER A 1 88 ? -5.548 9.297 -15.377 1.00 94.38 88 SER A N 1
ATOM 626 C CA . SER A 1 88 ? -6.065 10.670 -15.302 1.00 94.38 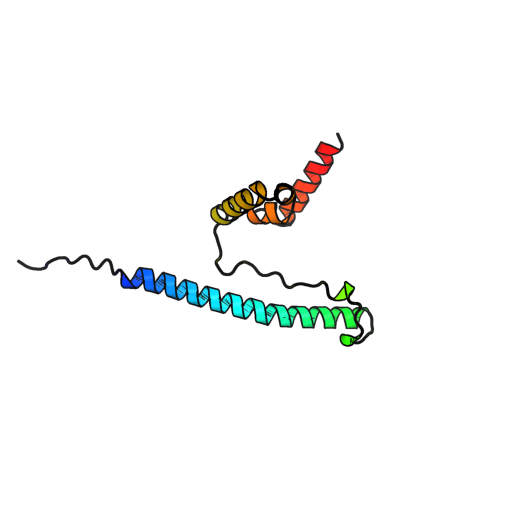88 SER A CA 1
ATOM 627 C C . SER A 1 88 ? -6.775 11.121 -16.579 1.00 94.38 88 SER A C 1
ATOM 629 O O . SER A 1 88 ? -7.752 11.862 -16.502 1.00 94.38 88 SER A O 1
ATOM 631 N N . SER A 1 89 ? -6.342 10.655 -17.756 1.00 93.31 89 SER A N 1
ATOM 632 C CA . SER A 1 89 ? -7.014 10.982 -19.023 1.00 93.31 89 SER A CA 1
ATOM 633 C C . SER A 1 89 ? -8.412 10.365 -19.147 1.00 93.31 89 SER A C 1
ATOM 635 O O . SER A 1 89 ? -9.262 10.906 -19.850 1.00 93.31 89 SER A O 1
ATOM 637 N N . GLN A 1 90 ? -8.666 9.257 -18.446 1.00 95.31 90 GLN A N 1
ATOM 638 C CA . GLN A 1 90 ? -9.964 8.574 -18.410 1.00 95.31 90 GLN A CA 1
ATOM 639 C C . GLN A 1 90 ? -10.790 8.956 -17.175 1.00 95.31 90 GLN A C 1
ATOM 641 O O . GLN A 1 90 ? -12.016 8.851 -17.188 1.00 95.31 90 GLN A O 1
ATOM 646 N N . ARG A 1 91 ? -10.129 9.389 -16.098 1.00 94.31 91 ARG A N 1
ATOM 647 C CA . ARG A 1 91 ? -10.730 9.806 -14.828 1.00 94.31 91 ARG A CA 1
ATOM 648 C C . ARG A 1 91 ? -10.081 11.101 -14.362 1.00 94.31 91 ARG A C 1
ATOM 650 O O . ARG A 1 91 ? -9.129 11.076 -13.592 1.00 94.31 91 ARG A O 1
ATOM 657 N N . LEU A 1 92 ? -10.623 12.233 -14.804 1.00 90.38 92 LEU A N 1
ATOM 658 C CA . LEU A 1 92 ? -10.040 13.555 -14.539 1.00 90.38 92 LEU A CA 1
ATOM 659 C C . LEU A 1 92 ? -9.854 13.847 -13.040 1.00 90.38 92 LEU A C 1
ATOM 661 O O . LEU A 1 92 ? -8.843 14.425 -12.650 1.00 90.38 92 LEU A O 1
ATOM 665 N N . GLU A 1 93 ? -10.783 13.397 -12.191 1.00 93.00 93 GLU A N 1
ATOM 666 C CA . GLU A 1 93 ? -10.704 13.576 -10.732 1.00 93.00 93 GLU A CA 1
ATOM 667 C C . GLU A 1 93 ? -9.487 12.877 -10.106 1.00 93.00 93 GLU A C 1
ATOM 669 O O . GLU A 1 93 ? -8.975 13.332 -9.083 1.00 93.00 93 GLU A O 1
ATOM 674 N N . PHE A 1 94 ? -8.973 11.813 -10.740 1.00 93.56 94 PHE A N 1
ATOM 675 C CA . PHE A 1 94 ? -7.813 11.070 -10.248 1.00 93.56 94 PHE A CA 1
ATOM 676 C C . PHE A 1 94 ? -6.569 11.956 -10.139 1.00 93.56 94 PHE A C 1
ATOM 678 O O . PHE A 1 94 ? -5.829 11.845 -9.164 1.00 93.56 94 PHE A O 1
ATOM 685 N N . ALA A 1 95 ? -6.388 12.897 -11.071 1.00 93.25 95 ALA A N 1
ATOM 686 C CA . ALA A 1 95 ? -5.251 13.817 -11.083 1.00 93.25 95 ALA A CA 1
ATOM 687 C C . ALA A 1 95 ? -5.163 14.709 -9.829 1.00 93.25 95 ALA A C 1
ATOM 689 O O . ALA A 1 95 ? -4.104 15.254 -9.540 1.00 93.25 95 ALA A O 1
ATOM 690 N N . SER A 1 96 ? -6.265 14.860 -9.084 1.00 91.69 96 SER A N 1
ATOM 691 C CA . SER A 1 96 ? -6.331 15.670 -7.859 1.00 91.69 96 SER A CA 1
ATOM 692 C C . SER A 1 96 ? -6.154 14.849 -6.572 1.00 91.69 96 SER A C 1
ATOM 694 O O . SER A 1 96 ? -6.340 15.375 -5.475 1.00 91.69 96 SER A O 1
ATOM 696 N N . THR A 1 97 ? -5.846 13.554 -6.682 1.00 93.62 97 THR A N 1
ATOM 697 C CA . THR A 1 97 ? -5.711 12.647 -5.533 1.00 93.62 97 THR A CA 1
ATOM 698 C C . THR A 1 97 ? -4.267 12.542 -5.050 1.00 93.62 97 THR A C 1
ATOM 700 O O . THR A 1 97 ? -3.325 12.728 -5.819 1.00 93.62 97 THR A O 1
ATOM 703 N N . ASP A 1 98 ? -4.085 12.163 -3.782 1.00 93.31 98 ASP A N 1
ATOM 704 C CA . ASP A 1 98 ? -2.751 11.849 -3.247 1.00 93.31 98 ASP A CA 1
ATOM 705 C C . ASP A 1 98 ? -2.130 10.656 -3.968 1.00 93.31 98 ASP A C 1
ATOM 707 O O . ASP A 1 98 ? -0.950 10.685 -4.295 1.00 93.31 98 ASP A O 1
ATOM 711 N N . THR A 1 99 ? -2.946 9.666 -4.333 1.00 91.56 99 THR A N 1
ATOM 712 C CA . THR A 1 99 ? -2.509 8.497 -5.100 1.00 91.56 99 THR A CA 1
ATOM 713 C C . THR A 1 99 ? -1.851 8.884 -6.425 1.00 91.56 99 THR A C 1
ATOM 715 O O . THR A 1 99 ? -0.859 8.273 -6.811 1.00 91.56 99 THR A O 1
ATOM 718 N N . PHE A 1 100 ? -2.348 9.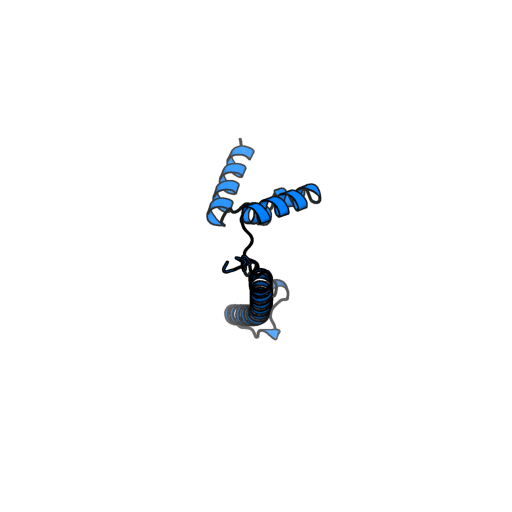916 -7.115 1.00 94.00 100 PHE A N 1
ATOM 719 C CA . PHE A 1 100 ? -1.695 10.416 -8.325 1.00 94.00 100 PHE A CA 1
ATOM 720 C C . PHE A 1 100 ? -0.299 10.974 -8.022 1.00 94.00 100 PHE A C 1
ATOM 722 O O . PHE A 1 100 ? 0.663 10.606 -8.693 1.00 94.00 100 PHE A O 1
ATOM 729 N N . LEU A 1 101 ? -0.165 11.812 -6.991 1.00 94.00 101 LEU A N 1
ATOM 730 C CA . LEU A 1 101 ? 1.126 12.386 -6.598 1.00 94.00 101 LEU A CA 1
ATOM 731 C C . LEU A 1 101 ? 2.118 11.307 -6.134 1.00 94.00 101 LEU A C 1
ATOM 733 O O . LEU A 1 101 ? 3.297 11.372 -6.481 1.00 94.00 101 LEU A O 1
ATOM 737 N N . GLU A 1 102 ? 1.639 10.281 -5.430 1.00 92.31 102 GLU A N 1
ATOM 738 C CA . GLU A 1 102 ? 2.441 9.114 -5.044 1.00 92.31 102 GLU A CA 1
ATOM 739 C C . GLU A 1 102 ? 2.963 8.357 -6.270 1.00 92.31 102 GLU A C 1
ATOM 741 O O . GLU A 1 102 ? 4.146 8.025 -6.339 1.00 92.31 102 GLU A O 1
ATOM 746 N N . MET A 1 103 ? 2.110 8.122 -7.274 1.00 92.00 103 MET A N 1
ATOM 747 C CA . MET A 1 103 ? 2.514 7.450 -8.514 1.00 92.00 103 MET A CA 1
ATOM 748 C C . MET A 1 103 ? 3.507 8.273 -9.341 1.00 92.00 103 MET A C 1
ATOM 750 O O . MET A 1 103 ? 4.341 7.694 -10.037 1.00 92.00 103 MET A O 1
ATOM 754 N N . VAL A 1 104 ? 3.452 9.603 -9.253 1.00 93.06 104 VAL A N 1
ATOM 755 C CA . VAL A 1 104 ? 4.430 10.511 -9.880 1.00 93.06 104 VAL A CA 1
ATOM 756 C C . VAL A 1 104 ? 5.768 10.532 -9.117 1.00 93.06 104 VAL A C 1
ATOM 758 O O . VAL A 1 104 ? 6.771 11.031 -9.624 1.00 93.06 104 VAL A O 1
ATOM 761 N N . GLY A 1 105 ? 5.824 9.918 -7.931 1.00 90.75 105 GLY A N 1
ATOM 762 C CA . GLY A 1 105 ? 7.049 9.710 -7.160 1.00 90.75 105 GLY A CA 1
ATOM 763 C C . GLY A 1 105 ? 7.216 10.643 -5.963 1.00 90.75 105 GLY A C 1
ATOM 764 O O . GLY A 1 105 ? 8.296 10.661 -5.372 1.00 90.75 105 GLY A O 1
ATOM 765 N N . PHE A 1 106 ? 6.184 11.402 -5.587 1.00 93.50 106 PHE A N 1
ATOM 766 C CA . PHE A 1 106 ? 6.215 12.192 -4.358 1.00 93.50 106 PHE A CA 1
ATOM 767 C C . PHE A 1 106 ? 5.963 11.314 -3.134 1.00 93.50 106 PHE A C 1
ATOM 769 O O . PHE A 1 106 ? 5.107 10.429 -3.142 1.00 93.50 106 PHE A O 1
ATOM 776 N N . ASP A 1 107 ? 6.688 11.585 -2.052 1.00 91.25 107 ASP A N 1
ATOM 777 C CA . ASP A 1 107 ? 6.413 10.959 -0.766 1.00 91.25 107 ASP A CA 1
ATOM 778 C C . ASP A 1 107 ? 5.309 11.701 0.013 1.00 91.25 107 ASP A C 1
ATOM 780 O O . ASP A 1 107 ? 4.865 12.793 -0.342 1.00 91.25 107 ASP A O 1
ATOM 784 N N . GLN A 1 108 ? 4.864 11.116 1.126 1.00 90.56 108 GLN A N 1
ATOM 785 C CA . GLN A 1 108 ? 3.801 11.692 1.957 1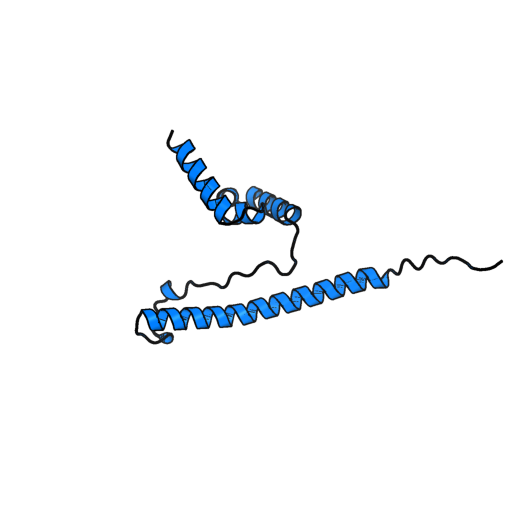.00 90.56 108 GLN A CA 1
ATOM 786 C C . GLN A 1 108 ? 4.164 13.055 2.569 1.00 90.56 108 GLN A C 1
ATOM 788 O O . GLN A 1 108 ? 3.280 13.863 2.864 1.00 90.56 108 GLN A O 1
ATOM 793 N N . ALA A 1 109 ? 5.446 13.324 2.827 1.00 92.50 109 ALA A N 1
ATOM 794 C CA . ALA A 1 109 ? 5.872 14.609 3.368 1.00 92.50 109 ALA A CA 1
ATOM 795 C C . ALA A 1 109 ? 5.815 15.699 2.291 1.00 92.50 109 ALA A C 1
ATOM 797 O O . ALA A 1 109 ? 5.329 16.801 2.566 1.00 92.50 109 ALA A O 1
ATOM 798 N N . ASP A 1 110 ? 6.238 15.370 1.075 1.00 93.75 110 ASP A N 1
ATOM 799 C CA . ASP A 1 110 ? 6.174 16.248 -0.084 1.00 93.75 110 ASP A CA 1
ATOM 800 C C . ASP A 1 110 ? 4.732 16.519 -0.510 1.00 93.75 110 ASP A C 1
ATOM 802 O O . ASP A 1 110 ? 4.369 17.681 -0.684 1.00 93.75 110 ASP A O 1
ATOM 806 N N . ILE A 1 111 ? 3.871 15.500 -0.549 1.00 94.06 111 ILE A N 1
ATOM 807 C CA . ILE A 1 111 ? 2.434 15.654 -0.835 1.00 94.06 111 ILE A CA 1
ATOM 808 C C . ILE A 1 111 ? 1.777 16.634 0.142 1.00 94.06 111 ILE A C 1
ATOM 810 O O . ILE A 1 111 ? 1.092 17.575 -0.270 1.00 94.06 111 ILE A O 1
ATOM 814 N N . ARG A 1 112 ? 2.033 16.479 1.450 1.00 92.81 112 ARG A N 1
ATOM 815 C CA . ARG A 1 112 ? 1.527 17.416 2.469 1.00 92.81 112 ARG A CA 1
ATOM 816 C C . ARG A 1 112 ? 2.018 18.843 2.232 1.00 92.81 112 ARG A C 1
ATOM 818 O O . ARG A 1 112 ? 1.251 19.790 2.418 1.00 92.81 112 ARG A O 1
ATOM 825 N N . ARG A 1 113 ? 3.280 19.012 1.823 1.00 93.44 113 ARG A N 1
ATOM 826 C CA . ARG A 1 113 ? 3.861 20.328 1.519 1.00 93.44 113 ARG A CA 1
ATOM 827 C C . ARG A 1 113 ? 3.215 20.955 0.279 1.00 93.44 113 ARG A C 1
ATOM 829 O O . ARG A 1 113 ? 2.853 22.128 0.348 1.00 93.44 113 ARG A O 1
ATOM 836 N N . ILE A 1 114 ? 3.031 20.188 -0.797 1.00 92.50 114 ILE A N 1
ATOM 837 C CA . ILE A 1 114 ? 2.379 20.629 -2.041 1.00 92.50 114 ILE A CA 1
ATOM 838 C C . ILE A 1 114 ? 0.959 21.116 -1.740 1.00 92.50 114 ILE A C 1
ATOM 840 O O . ILE A 1 114 ? 0.633 22.268 -2.017 1.00 92.50 114 ILE A O 1
ATOM 844 N N . LYS A 1 115 ? 0.147 20.303 -1.054 1.00 90.81 115 LYS A N 1
ATOM 845 C CA . LYS A 1 115 ? -1.224 20.680 -0.670 1.00 90.81 115 LYS A CA 1
ATOM 846 C C . LYS A 1 115 ? -1.280 21.955 0.169 1.00 90.81 115 LYS A C 1
ATOM 848 O O . LYS A 1 115 ? -2.132 22.816 -0.049 1.00 90.81 115 LYS A O 1
ATOM 853 N N . ALA A 1 116 ? -0.358 22.107 1.122 1.00 91.81 116 ALA A N 1
ATOM 854 C CA . ALA A 1 116 ? -0.274 23.318 1.933 1.00 91.81 116 ALA A CA 1
ATOM 855 C C . ALA A 1 116 ? 0.056 24.566 1.092 1.00 91.81 116 ALA A C 1
ATOM 857 O O . ALA A 1 116 ? -0.419 25.656 1.411 1.00 91.81 116 ALA A O 1
ATOM 858 N N . GLN A 1 117 ? 0.853 24.430 0.029 1.00 91.00 117 GLN A N 1
ATOM 859 C CA . GLN A 1 117 ? 1.149 25.517 -0.907 1.00 91.00 117 GLN A CA 1
ATOM 860 C C . GLN A 1 117 ? -0.047 25.827 -1.816 1.00 91.00 117 GLN A C 1
ATOM 862 O O . GLN A 1 117 ? -0.398 26.996 -1.964 1.00 91.00 117 GLN A O 1
ATOM 867 N N . GLU A 1 118 ? -0.725 24.814 -2.355 1.00 90.19 118 GLU A N 1
ATOM 868 C CA . GLU A 1 118 ? -1.914 24.997 -3.199 1.00 90.19 118 GLU A CA 1
ATOM 869 C C . GLU A 1 118 ? -3.046 25.720 -2.465 1.00 90.19 118 GLU A C 1
ATOM 871 O O . GLU A 1 118 ? -3.652 26.641 -3.012 1.00 90.19 118 GLU A O 1
ATOM 876 N N . MET A 1 119 ? -3.297 25.360 -1.202 1.00 87.25 119 MET A N 1
ATOM 877 C CA . MET A 1 119 ? -4.293 26.038 -0.364 1.00 87.25 119 ME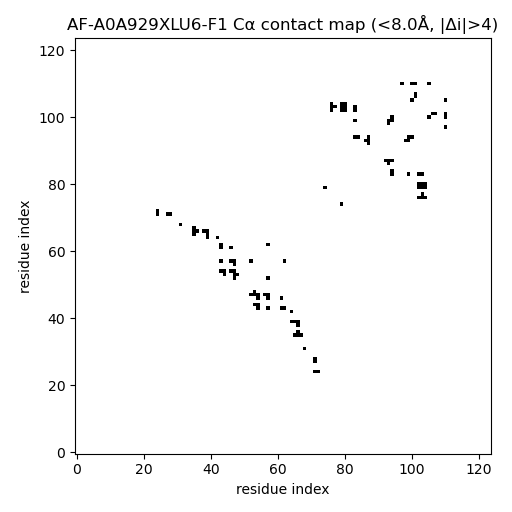T A CA 1
ATOM 878 C C . MET A 1 119 ? -3.966 27.520 -0.151 1.00 87.25 119 MET A C 1
ATOM 880 O O . MET A 1 119 ? -4.873 28.346 -0.101 1.00 87.25 119 MET A O 1
ATOM 884 N N . ARG A 1 120 ? -2.677 27.875 -0.057 1.00 87.88 120 ARG A N 1
ATOM 885 C CA . ARG A 1 120 ? -2.244 29.276 0.067 1.00 87.88 120 ARG A CA 1
ATOM 886 C C . ARG A 1 120 ? -2.455 30.058 -1.225 1.00 87.88 120 ARG A C 1
ATOM 888 O O . ARG A 1 120 ? -2.863 31.207 -1.148 1.00 87.88 120 ARG A O 1
ATOM 895 N N . VAL A 1 121 ? -2.193 29.445 -2.381 1.00 87.94 121 VAL A N 1
ATOM 896 C CA . VAL A 1 121 ? -2.394 30.079 -3.696 1.00 87.94 121 VAL A CA 1
ATOM 897 C C . VAL A 1 121 ? -3.881 3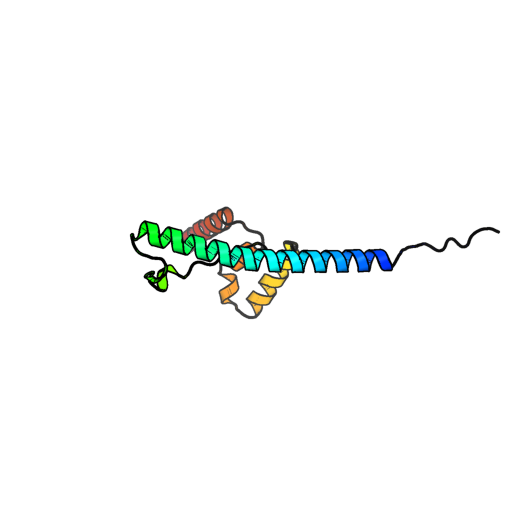0.249 -4.010 1.00 87.94 121 VAL A C 1
ATOM 899 O O . VAL A 1 121 ? -4.265 31.276 -4.543 1.00 87.94 121 VAL A O 1
ATOM 902 N N . ARG A 1 122 ? -4.729 29.276 -3.652 1.00 82.19 122 ARG A N 1
ATOM 903 C CA . ARG A 1 122 ? -6.189 29.348 -3.864 1.00 82.19 122 ARG A CA 1
ATOM 904 C C . ARG A 1 122 ? -6.913 30.301 -2.906 1.00 82.19 122 ARG A C 1
ATOM 906 O O . ARG A 1 122 ? -8.052 30.664 -3.171 1.00 82.19 122 ARG A O 1
ATOM 913 N N . GLY A 1 123 ? -6.291 30.632 -1.775 1.00 75.00 123 GLY A N 1
ATOM 914 C CA . GLY A 1 123 ? -6.811 31.586 -0.792 1.00 75.00 123 GLY A CA 1
ATOM 915 C C . GLY A 1 123 ? -6.377 33.040 -1.023 1.00 75.00 123 GLY A C 1
ATOM 916 O O . GLY A 1 123 ? -6.702 33.883 -0.188 1.00 75.00 123 GLY A O 1
ATOM 917 N N . GLN A 1 124 ? -5.629 33.316 -2.098 1.00 54.50 124 GLN A N 1
ATOM 918 C CA . GLN A 1 124 ? -5.282 34.654 -2.598 1.00 54.50 124 GLN A CA 1
ATOM 919 C C . GLN A 1 124 ? -6.097 34.964 -3.852 1.00 54.50 124 GLN A C 1
ATOM 921 O O . GLN A 1 124 ? -6.443 36.153 -4.021 1.00 54.50 124 GLN A O 1
#

Sequence (124 aa):
MDTCVVNDANPSSADAVIAQSKTLIALAEQLNAGNGDALYTIAQMAQAIELGITPDALPNDSKNVIAHFKNPAMPTVAETTDAAVKVSSQRLEFASTDTFLEMVGFDQADIRRIKAQEMRVRGQ

Foldseek 3Di:
DDDDPPPPPPPVVVVVVVVVLVVQLVVVVVVQVVVFVVVLVVQLVVVCVVVVHDSVPDDVVSSPDTDDDPRSNPDDLVVLLVVLVVVCVVPVVSCVDPSSVVSNPDDPVRSVVVVVVVVVVVVD

Radius of gyration: 23.24 Å; Cα contacts (8 Å, |Δi|>4): 62; chains: 1; bounding box: 59×58×65 Å